Protein AF-A0A358MK39-F1 (afdb_monomer)

Nearest PDB structures (foldseek):
  2o23-assembly1_A-2  TM=7.043E-01  e=1.277E-04  Homo sapiens
  3tpc-assembly1_B  TM=6.944E-01  e=1.769E-04  Sinorhizobium meliloti
  4cql-assembly3_O  TM=6.466E-01  e=2.925E-03  Homo sapiens
  4cqm-assembly1_K  TM=6.361E-01  e=6.398E-03  Homo sapiens
  4cqm-assembly4_G  TM=6.474E-01  e=2.688E-02  Homo sapiens

Secondary structure (DSSP, 8-state):
----TT-EEEEETTTSHHHHHHHHHHHHTT-EEEEEEE-S--SGGGGGS-TTGGGS---HHHHHHHHHHHHH-SS--S-EEEESTT--PPP-

Sequence (92 aa):
MQDLSASGAIVSGGASGLGAATAGLLASCGLRVNTIAPGLFPTPLFHELPHDVQAFRGDPQEFAETVLLITRNKKPKGETIRLDGAIRMAPC

Radius of gyration: 14.91 Å; Cα contacts (8 Å, |Δi|>4): 127; chains: 1; bounding box: 34×23×41 Å

Foldseek 3Di:
DAQPLVDEDEFEVLVDDVNVVVQVVCVVSNHQYEYEDEAAAPDPVNVPDDPVVNVQHDYVVVVVVVVVCPVVDVPDGHYYHYHRPPDDDDDD

Structure (mmCIF, N/CA/C/O backbone):
data_AF-A0A358MK39-F1
#
_entry.id   AF-A0A358MK39-F1
#
loop_
_atom_site.group_PDB
_atom_site.id
_atom_site.type_symbol
_atom_site.label_atom_id
_atom_site.label_alt_id
_atom_site.label_comp_id
_atom_site.label_asym_id
_atom_site.label_entity_id
_atom_site.label_seq_id
_atom_site.pdbx_PDB_ins_code
_atom_site.Cartn_x
_atom_site.Cartn_y
_atom_site.Cartn_z
_atom_site.occupancy
_atom_site.B_iso_or_equiv
_atom_site.auth_seq_id
_atom_site.auth_comp_id
_atom_site.auth_asym_id
_atom_site.auth_atom_id
_atom_site.pdbx_PDB_model_num
ATOM 1 N N . MET A 1 1 ? -22.424 -2.300 13.793 1.00 63.34 1 MET A N 1
ATOM 2 C CA . MET A 1 1 ? -21.120 -2.009 13.159 1.00 63.34 1 MET A CA 1
ATOM 3 C C . MET A 1 1 ? -20.049 -2.333 14.188 1.00 63.34 1 MET A C 1
ATOM 5 O O . MET A 1 1 ? -20.213 -1.900 15.320 1.00 63.34 1 MET A O 1
ATOM 9 N N . GLN A 1 2 ? -19.075 -3.192 13.871 1.00 73.62 2 GLN A N 1
ATOM 10 C CA . GLN A 1 2 ? -18.030 -3.592 14.828 1.00 73.62 2 GLN A CA 1
ATOM 11 C C . GLN A 1 2 ? -17.103 -2.410 15.136 1.00 73.62 2 GLN A C 1
ATOM 13 O O . GLN A 1 2 ? -16.704 -1.697 14.218 1.00 73.62 2 GLN A O 1
ATOM 18 N N . ASP A 1 3 ? -16.764 -2.223 16.413 1.00 79.12 3 ASP A N 1
ATOM 19 C CA . ASP A 1 3 ? -15.703 -1.307 16.838 1.00 79.12 3 ASP A CA 1
ATOM 20 C C . ASP A 1 3 ? -14.342 -1.956 16.568 1.00 79.12 3 ASP A C 1
ATOM 22 O O . ASP A 1 3 ? -14.059 -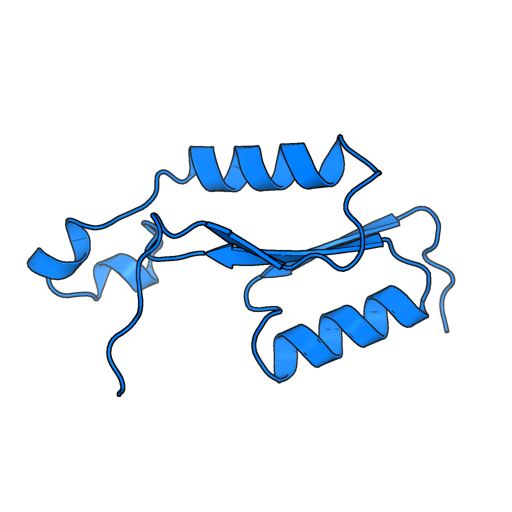3.057 17.044 1.00 79.12 3 ASP A O 1
ATOM 26 N N . LEU A 1 4 ? -13.522 -1.282 15.764 1.00 82.06 4 LEU A N 1
ATOM 27 C CA . LEU A 1 4 ? -12.208 -1.749 15.324 1.00 82.06 4 LEU A CA 1
ATOM 28 C C . LEU A 1 4 ? -11.107 -0.725 15.652 1.00 82.06 4 LEU A C 1
ATOM 30 O O . LEU A 1 4 ? -10.027 -0.738 15.061 1.00 82.06 4 LEU A O 1
ATOM 34 N N . SER A 1 5 ? -11.362 0.159 16.618 1.00 77.31 5 SER A N 1
ATOM 35 C CA . SER A 1 5 ? -10.468 1.255 17.021 1.00 77.31 5 SER A CA 1
ATOM 36 C C . SER A 1 5 ? -9.068 0.818 17.484 1.00 77.31 5 SER A C 1
ATOM 38 O O . SER A 1 5 ? -8.114 1.593 17.389 1.00 77.31 5 SER A O 1
ATOM 40 N N . ALA A 1 6 ? -8.903 -0.432 17.928 1.00 77.44 6 ALA A N 1
ATOM 41 C CA . ALA A 1 6 ? -7.611 -1.010 18.308 1.00 77.44 6 ALA A CA 1
ATOM 42 C C . ALA A 1 6 ? -6.810 -1.608 17.128 1.00 77.44 6 ALA A C 1
ATOM 44 O O . ALA A 1 6 ? -5.718 -2.141 17.336 1.00 77.44 6 ALA A O 1
ATOM 45 N N . SER A 1 7 ? -7.321 -1.539 15.893 1.00 81.44 7 SER A N 1
ATOM 46 C CA . SER A 1 7 ? -6.745 -2.199 14.713 1.00 81.44 7 SER A CA 1
ATOM 47 C C . SER A 1 7 ? -6.282 -1.212 13.631 1.00 81.44 7 SER A C 1
ATOM 49 O O . SER A 1 7 ? -6.762 -0.084 13.514 1.00 81.44 7 SER A O 1
ATOM 51 N N . GLY A 1 8 ? -5.308 -1.641 12.824 1.00 78.19 8 GLY A N 1
ATOM 52 C CA . GLY A 1 8 ? -4.835 -0.914 11.644 1.00 78.19 8 GLY A CA 1
ATOM 53 C C . GLY A 1 8 ? -5.166 -1.677 10.367 1.00 78.19 8 GLY A C 1
ATOM 54 O O . GLY A 1 8 ? -5.154 -2.906 10.371 1.00 78.19 8 GLY A O 1
ATOM 55 N N . ALA A 1 9 ? -5.436 -0.954 9.282 1.00 82.62 9 ALA A N 1
ATOM 56 C CA . ALA A 1 9 ? -5.668 -1.546 7.970 1.00 82.62 9 ALA A CA 1
ATOM 57 C C . ALA A 1 9 ? -4.844 -0.846 6.887 1.00 82.62 9 ALA A C 1
ATOM 59 O O . ALA A 1 9 ? -4.601 0.364 6.942 1.00 82.62 9 ALA A O 1
ATOM 60 N N . ILE A 1 10 ? -4.442 -1.633 5.891 1.00 81.69 10 ILE A N 1
ATOM 61 C CA . ILE A 1 10 ? -3.765 -1.167 4.684 1.00 81.69 10 ILE A CA 1
ATOM 62 C C . ILE A 1 10 ? -4.633 -1.563 3.501 1.00 81.69 10 ILE A C 1
ATOM 64 O O . ILE A 1 10 ? -5.003 -2.728 3.367 1.00 81.69 10 ILE A O 1
ATOM 68 N N . VAL A 1 11 ? -4.946 -0.590 2.649 1.00 78.94 11 VAL A N 1
ATOM 69 C CA . VAL A 1 11 ? -5.700 -0.822 1.416 1.00 78.94 11 VAL A CA 1
ATOM 70 C C . VAL A 1 11 ? -4.765 -0.627 0.225 1.00 78.94 11 VAL A C 1
ATOM 72 O O . VAL A 1 11 ? -4.245 0.463 -0.006 1.00 78.94 11 VAL A O 1
ATOM 75 N N . SER A 1 12 ? -4.535 -1.695 -0.534 1.00 76.06 12 SER A N 1
ATOM 76 C CA . SER A 1 12 ? -3.852 -1.638 -1.832 1.00 76.06 12 SER A CA 1
ATOM 77 C C . SER A 1 12 ? -4.859 -1.259 -2.920 1.00 76.06 12 SER A C 1
ATOM 79 O O . SER A 1 12 ? -6.006 -1.701 -2.876 1.00 76.06 12 SER A O 1
ATOM 81 N N . GLY A 1 13 ? -4.476 -0.387 -3.859 1.00 72.62 13 GLY A N 1
ATOM 82 C CA . GLY A 1 13 ? -5.404 0.121 -4.884 1.00 72.62 13 GLY A CA 1
ATOM 83 C C . GLY A 1 13 ? -6.498 1.053 -4.333 1.00 72.62 13 GLY A C 1
ATOM 84 O O . GLY A 1 13 ? -7.449 1.388 -5.044 1.00 72.62 13 GLY A O 1
ATOM 85 N N . GLY A 1 14 ? -6.340 1.512 -3.083 1.00 70.75 14 GLY A N 1
ATOM 86 C CA . GLY A 1 14 ? -7.253 2.402 -2.352 1.00 70.75 14 GLY A CA 1
ATOM 87 C C . GLY A 1 14 ? -7.526 3.759 -3.009 1.00 70.75 14 GLY A C 1
ATOM 88 O O . GLY A 1 14 ? -8.470 4.438 -2.631 1.00 70.75 14 GLY A O 1
ATOM 89 N N . ALA A 1 15 ? -6.717 4.154 -3.995 1.00 69.31 15 ALA A N 1
ATOM 90 C CA . ALA A 1 15 ? -6.895 5.393 -4.749 1.00 69.31 15 ALA A CA 1
ATOM 91 C C . ALA A 1 15 ? -7.985 5.294 -5.839 1.00 69.31 15 ALA A C 1
ATOM 93 O O . ALA A 1 15 ? -8.380 6.310 -6.402 1.00 69.31 15 ALA A O 1
ATOM 94 N N . SER A 1 16 ? -8.457 4.082 -6.156 1.00 76.62 16 SER A N 1
ATOM 95 C CA . SER A 1 16 ? -9.511 3.820 -7.148 1.00 76.62 16 SER A CA 1
ATOM 96 C C . SER A 1 16 ? -10.870 3.567 -6.480 1.00 76.62 16 SER A C 1
ATOM 98 O O . SER A 1 16 ? -10.924 3.300 -5.282 1.00 76.62 16 SER A O 1
ATOM 100 N N . GLY A 1 17 ? -11.973 3.619 -7.238 1.00 75.81 17 GLY A N 1
ATOM 101 C CA . GLY A 1 17 ? -13.344 3.636 -6.699 1.00 75.81 17 GLY A CA 1
ATOM 102 C C . GLY A 1 17 ? -13.653 2.578 -5.628 1.00 75.81 17 GLY A C 1
ATOM 103 O O . GLY A 1 17 ? -14.130 2.922 -4.547 1.00 75.81 17 GLY A O 1
ATOM 104 N N . LEU A 1 18 ? -13.330 1.303 -5.876 1.00 84.19 18 LEU A N 1
ATOM 105 C CA . LEU A 1 18 ? -13.598 0.223 -4.914 1.00 84.19 18 LEU A CA 1
ATOM 106 C C . LEU A 1 18 ? -12.685 0.295 -3.681 1.00 84.19 18 LEU A C 1
ATOM 108 O O . LEU A 1 18 ? -13.123 0.085 -2.547 1.00 84.19 18 LEU A O 1
ATOM 112 N N . GLY A 1 19 ? -11.412 0.617 -3.896 1.00 84.69 19 GLY A N 1
ATOM 113 C CA . GLY A 1 19 ? -10.441 0.762 -2.822 1.00 84.69 19 GLY A CA 1
ATOM 114 C C . GLY A 1 19 ? -10.753 1.956 -1.910 1.00 84.69 19 GLY A C 1
ATOM 115 O O . GLY A 1 19 ? -10.680 1.827 -0.689 1.00 84.69 19 GLY A O 1
ATOM 116 N N . ALA A 1 20 ? -11.185 3.081 -2.482 1.00 84.81 20 ALA A N 1
ATOM 117 C CA . ALA A 1 20 ? -11.573 4.280 -1.743 1.00 84.81 20 ALA A CA 1
ATOM 118 C C . ALA A 1 20 ? -12.826 4.034 -0.891 1.00 84.81 20 ALA A C 1
ATOM 120 O O . ALA A 1 20 ? -12.857 4.399 0.284 1.00 84.81 20 ALA A O 1
ATOM 121 N N . ALA A 1 21 ? -13.830 3.344 -1.448 1.00 88.31 21 ALA A N 1
ATOM 122 C CA . ALA A 1 21 ? -15.023 2.941 -0.705 1.00 88.31 21 ALA A CA 1
ATOM 123 C C . ALA A 1 21 ? -14.678 2.011 0.472 1.00 88.31 21 ALA A C 1
ATOM 125 O O . ALA A 1 21 ? -15.171 2.200 1.585 1.00 88.31 21 ALA A O 1
ATOM 126 N N . THR A 1 22 ? -13.775 1.051 0.250 1.00 90.25 22 THR A N 1
ATOM 127 C CA . THR A 1 22 ? -13.301 0.125 1.291 1.00 90.25 2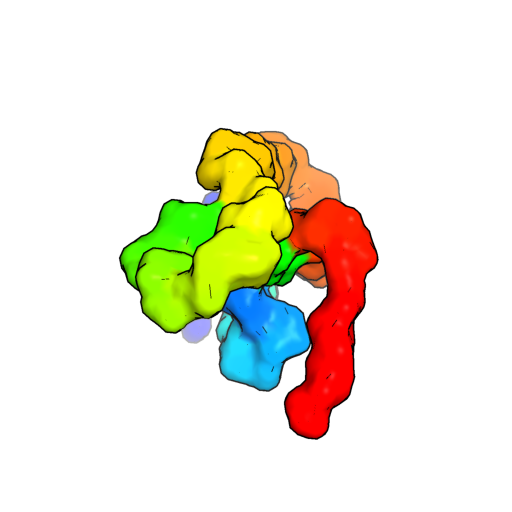2 THR A CA 1
ATOM 128 C C . THR A 1 22 ? -12.559 0.871 2.400 1.00 90.25 22 THR A C 1
ATOM 130 O O . THR A 1 22 ? -12.820 0.652 3.584 1.00 90.25 22 THR A O 1
ATOM 133 N N . ALA A 1 23 ? -11.667 1.796 2.032 1.00 88.81 23 ALA A N 1
ATOM 134 C CA . ALA A 1 23 ? -10.928 2.612 2.986 1.00 88.81 23 ALA A CA 1
ATOM 135 C C . ALA A 1 23 ? -11.858 3.500 3.829 1.00 88.81 23 ALA A C 1
ATOM 137 O O . ALA A 1 23 ? -11.693 3.576 5.048 1.00 88.81 23 ALA A O 1
ATOM 138 N N . GLY A 1 24 ? -12.863 4.118 3.201 1.00 88.56 24 GLY A N 1
ATOM 139 C CA . GLY A 1 24 ? -13.876 4.921 3.885 1.00 88.56 24 GLY A CA 1
ATOM 140 C C . GLY A 1 24 ? -14.717 4.104 4.868 1.00 88.56 24 GLY A C 1
ATOM 141 O O . GLY A 1 24 ? -14.912 4.529 6.007 1.00 88.56 24 GLY A O 1
ATOM 142 N N . LEU A 1 25 ? -15.146 2.900 4.473 1.00 91.50 25 LEU A N 1
ATOM 143 C CA . LEU A 1 25 ? -15.888 1.999 5.357 1.00 91.50 25 LEU A CA 1
ATOM 144 C C . LEU A 1 25 ? -15.057 1.612 6.589 1.00 91.50 25 LEU A C 1
ATOM 146 O O . LEU A 1 25 ? -15.525 1.754 7.717 1.00 91.50 25 LEU A O 1
ATOM 150 N N . LEU A 1 26 ? -13.807 1.187 6.396 1.00 90.50 26 LEU A N 1
ATOM 151 C CA . LEU A 1 26 ? -12.911 0.823 7.499 1.00 90.50 26 LEU A CA 1
ATOM 152 C C . LEU A 1 26 ? -12.627 2.015 8.425 1.00 90.50 26 LEU A C 1
ATOM 154 O O . LEU A 1 26 ? -12.635 1.868 9.647 1.00 90.50 26 LEU A O 1
ATOM 158 N N . ALA A 1 27 ? -12.443 3.212 7.868 1.00 89.44 27 ALA A N 1
ATOM 159 C CA . ALA A 1 27 ? -12.268 4.420 8.666 1.00 89.44 27 ALA A CA 1
ATOM 160 C C . ALA A 1 27 ? -13.516 4.735 9.511 1.00 89.44 27 ALA A C 1
ATOM 162 O O . ALA A 1 27 ? -13.383 5.132 10.669 1.00 89.44 27 ALA A O 1
ATOM 163 N N . SER A 1 28 ? -14.722 4.506 8.974 1.00 90.44 28 SER A N 1
ATOM 164 C CA . SER A 1 28 ? -15.985 4.708 9.703 1.00 90.44 28 SER A CA 1
ATOM 165 C C . SER A 1 28 ? -16.176 3.742 10.883 1.00 90.44 28 SER A C 1
ATOM 167 O O . SER A 1 28 ? -16.823 4.095 11.865 1.00 90.44 28 SER A O 1
ATOM 169 N N . CYS A 1 29 ? -15.541 2.565 10.836 1.00 91.94 29 CYS A N 1
ATOM 170 C CA . CYS A 1 29 ? -15.467 1.612 11.949 1.00 91.94 29 CYS A CA 1
ATOM 171 C C . CYS A 1 29 ? -14.387 1.970 12.994 1.00 91.94 29 CYS A C 1
ATOM 173 O O . CYS A 1 29 ? -14.142 1.196 13.919 1.00 91.94 29 CYS A O 1
ATOM 175 N N . GLY A 1 30 ? -13.711 3.114 12.842 1.00 88.25 30 GLY A N 1
ATOM 176 C CA . GLY A 1 30 ? -12.696 3.597 13.778 1.00 88.25 30 GLY A CA 1
ATOM 177 C C . GLY A 1 30 ? -11.264 3.145 13.481 1.00 88.25 30 GLY A C 1
ATOM 178 O O . GLY A 1 30 ? -10.367 3.498 14.248 1.00 88.25 30 GLY A O 1
ATOM 179 N N . LEU A 1 31 ? -11.003 2.420 12.382 1.00 91.94 31 LEU A N 1
ATOM 180 C CA . LEU A 1 31 ? -9.634 2.021 12.043 1.00 91.94 31 LEU A CA 1
ATOM 181 C C . LEU A 1 31 ? -8.795 3.210 11.585 1.00 91.94 31 LEU A C 1
ATOM 183 O O . LEU A 1 31 ? -9.251 4.132 10.902 1.00 91.94 31 LEU A O 1
ATOM 187 N N . ARG A 1 32 ? -7.492 3.109 11.850 1.00 90.94 32 ARG A N 1
ATOM 188 C CA . ARG A 1 32 ? -6.500 3.881 11.109 1.00 90.94 32 ARG A CA 1
ATOM 189 C C . ARG A 1 32 ? -6.244 3.195 9.774 1.00 90.94 32 ARG A C 1
ATOM 191 O O . ARG A 1 32 ? -5.647 2.119 9.724 1.00 90.94 32 ARG A O 1
ATOM 198 N N . VAL A 1 33 ? -6.690 3.848 8.713 1.00 91.75 33 VAL A N 1
ATOM 199 C CA . VAL A 1 33 ? -6.556 3.359 7.345 1.00 91.75 33 VAL A CA 1
ATOM 200 C C . VAL A 1 33 ? -5.556 4.229 6.608 1.00 91.75 33 VAL A C 1
ATOM 202 O O . VAL A 1 33 ? -5.625 5.453 6.692 1.00 91.75 33 VAL A O 1
ATOM 205 N N . ASN A 1 34 ? -4.632 3.599 5.897 1.00 91.94 34 ASN A N 1
ATOM 206 C CA . ASN A 1 34 ? -3.804 4.257 4.894 1.00 91.94 34 ASN A CA 1
ATOM 207 C C . ASN A 1 34 ? -3.793 3.401 3.625 1.00 91.94 34 ASN A C 1
ATOM 209 O O . ASN A 1 34 ? -4.006 2.185 3.673 1.00 91.94 34 ASN A O 1
ATOM 213 N N . THR A 1 35 ? -3.521 4.048 2.502 1.00 91.12 35 THR A N 1
ATOM 214 C CA . THR A 1 35 ? -3.503 3.438 1.177 1.00 91.12 35 THR A CA 1
ATOM 215 C C . THR A 1 35 ? -2.083 3.423 0.632 1.00 91.12 35 THR A C 1
ATOM 217 O O . THR A 1 35 ? -1.376 4.426 0.726 1.00 91.12 35 THR A O 1
ATOM 220 N N . ILE A 1 36 ? -1.685 2.315 0.006 1.00 91.12 36 ILE A N 1
ATOM 221 C CA . ILE A 1 36 ? -0.481 2.265 -0.832 1.00 91.12 36 ILE A CA 1
ATOM 222 C C . ILE A 1 36 ? -0.933 2.129 -2.286 1.00 91.12 36 ILE A C 1
ATOM 224 O O . ILE A 1 36 ? -1.698 1.225 -2.632 1.00 91.12 36 ILE A O 1
ATOM 228 N N . ALA A 1 37 ? -0.472 3.048 -3.127 1.00 89.56 37 ALA A N 1
ATOM 229 C CA . ALA A 1 37 ? -0.634 3.021 -4.572 1.00 89.56 37 ALA A CA 1
ATOM 230 C C . ALA A 1 37 ? 0.718 2.629 -5.194 1.00 89.56 37 ALA A C 1
ATOM 232 O O . ALA A 1 37 ? 1.552 3.511 -5.426 1.00 89.56 37 ALA A O 1
ATOM 233 N N . PRO A 1 38 ? 0.982 1.321 -5.380 1.00 88.50 38 PRO A N 1
ATOM 234 C CA . PRO A 1 38 ? 2.234 0.867 -5.961 1.00 88.50 38 PRO A CA 1
ATOM 235 C C . PRO A 1 38 ? 2.272 1.157 -7.462 1.00 88.50 38 PRO A C 1
ATOM 237 O O . PRO A 1 38 ? 1.245 1.142 -8.143 1.00 88.50 38 PRO A O 1
ATOM 240 N N . GLY A 1 39 ? 3.477 1.388 -7.968 1.00 86.81 39 GLY A N 1
ATOM 241 C CA . GLY A 1 39 ? 3.773 1.307 -9.389 1.00 86.81 39 GLY A CA 1
ATOM 242 C C . GLY A 1 39 ? 3.938 -0.146 -9.827 1.00 86.81 39 GLY A C 1
ATOM 243 O O . GLY A 1 39 ? 3.264 -1.059 -9.351 1.00 86.81 39 GLY A O 1
ATOM 244 N N . LEU A 1 40 ? 4.875 -0.366 -10.735 1.00 87.25 40 LEU A N 1
ATOM 245 C CA . LEU A 1 40 ? 5.201 -1.690 -11.237 1.00 87.25 40 LEU A CA 1
ATOM 246 C C . LEU A 1 40 ? 6.056 -2.467 -10.224 1.00 87.25 40 LEU A C 1
ATOM 248 O O . LEU A 1 40 ? 7.121 -2.003 -9.831 1.00 87.25 40 LEU A O 1
ATOM 252 N N . PHE A 1 41 ? 5.600 -3.651 -9.815 1.00 90.06 41 PHE A N 1
ATOM 253 C CA . PHE A 1 41 ? 6.310 -4.549 -8.896 1.00 90.06 41 PHE A CA 1
ATOM 254 C C . PHE A 1 41 ? 6.336 -5.975 -9.451 1.00 90.06 41 PHE A C 1
ATOM 256 O O . PHE A 1 41 ? 5.344 -6.397 -10.051 1.00 90.06 41 PHE A O 1
ATOM 263 N N . PRO A 1 42 ? 7.410 -6.748 -9.203 1.00 87.94 42 PRO A N 1
ATOM 264 C CA . PRO A 1 42 ? 7.543 -8.113 -9.694 1.00 87.94 42 PRO A CA 1
ATOM 265 C C . PRO A 1 42 ? 6.579 -9.053 -8.954 1.00 87.94 42 PRO A C 1
ATOM 267 O O . PRO A 1 42 ? 6.882 -9.615 -7.905 1.00 87.94 42 PRO A O 1
ATOM 270 N N . THR A 1 43 ? 5.387 -9.209 -9.517 1.00 87.00 43 THR A N 1
ATOM 271 C CA . THR A 1 43 ? 4.331 -10.136 -9.086 1.00 87.00 43 THR A CA 1
ATOM 272 C C . THR A 1 43 ? 4.028 -11.118 -10.224 1.00 87.00 43 THR A C 1
ATOM 274 O O . THR A 1 43 ? 4.483 -10.891 -11.344 1.00 87.00 43 THR A O 1
ATOM 277 N N . PRO A 1 44 ? 3.266 -12.210 -10.025 1.00 86.88 44 PRO A N 1
ATOM 278 C CA . PRO A 1 44 ? 2.900 -13.092 -11.139 1.00 86.88 44 PRO A CA 1
ATOM 279 C C . PRO A 1 44 ? 2.298 -12.342 -12.343 1.00 86.88 44 PRO A C 1
ATOM 281 O O . PRO A 1 44 ? 2.720 -12.588 -13.465 1.00 86.88 44 PRO A O 1
ATOM 284 N N . LEU A 1 45 ? 1.450 -11.332 -12.101 1.00 81.38 45 LEU A N 1
ATOM 285 C CA . LEU A 1 45 ? 0.862 -10.471 -13.141 1.00 81.38 45 LEU A CA 1
ATOM 286 C C . LEU A 1 45 ? 1.907 -9.645 -13.917 1.00 81.38 45 LEU A C 1
ATOM 288 O O . LEU A 1 45 ? 1.736 -9.348 -15.092 1.00 81.38 45 LEU A O 1
ATOM 292 N N . PHE A 1 46 ? 3.013 -9.275 -13.273 1.00 81.62 46 PHE A N 1
ATOM 293 C CA . PHE A 1 46 ? 4.080 -8.492 -13.896 1.00 81.62 46 PHE A CA 1
ATOM 294 C C . PHE A 1 46 ? 4.837 -9.269 -14.981 1.00 81.62 46 PHE A C 1
ATOM 296 O O . PHE A 1 46 ? 5.357 -8.669 -15.917 1.00 81.62 46 PHE A O 1
ATOM 303 N N . HIS A 1 47 ? 4.867 -10.601 -14.889 1.00 81.12 47 HIS A N 1
ATOM 304 C CA . HIS A 1 47 ? 5.547 -11.449 -15.870 1.00 81.12 47 HIS A CA 1
ATOM 305 C C . HIS A 1 47 ? 4.802 -11.529 -17.211 1.00 81.12 47 HIS A C 1
ATOM 307 O O . HIS A 1 47 ? 5.377 -11.994 -18.191 1.00 81.12 47 HIS A O 1
ATOM 313 N N . GLU A 1 48 ? 3.555 -11.055 -17.270 1.00 84.94 48 GLU A N 1
ATOM 314 C CA . GLU A 1 48 ? 2.762 -10.974 -18.502 1.00 84.94 48 GLU A CA 1
ATOM 315 C C . GLU A 1 48 ? 3.067 -9.706 -19.320 1.00 84.94 48 GLU A C 1
ATOM 317 O O . GLU A 1 48 ? 2.619 -9.575 -20.460 1.00 84.94 48 GLU A O 1
ATOM 322 N N . LEU A 1 49 ? 3.829 -8.761 -18.758 1.00 83.06 49 LEU A N 1
ATOM 323 C CA . LEU A 1 49 ? 4.158 -7.501 -19.419 1.00 83.06 49 LEU A CA 1
ATOM 324 C C . LEU A 1 49 ? 5.3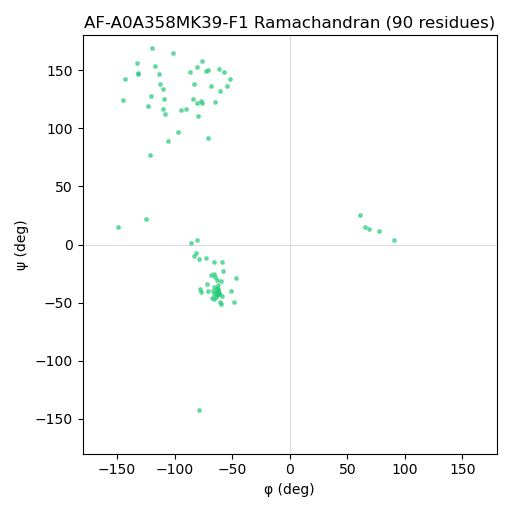15 -7.660 -20.420 1.00 83.06 49 LEU A C 1
ATOM 326 O O . LEU A 1 49 ? 6.207 -8.484 -20.208 1.00 83.06 49 LEU A O 1
ATOM 330 N N . PRO A 1 50 ? 5.376 -6.824 -21.469 1.00 86.06 50 PRO A N 1
ATOM 331 C CA . PRO A 1 50 ? 6.542 -6.722 -22.345 1.00 86.06 50 PRO A CA 1
ATOM 332 C C . PRO A 1 50 ? 7.858 -6.490 -21.575 1.00 86.06 50 PRO A C 1
ATOM 334 O O . PRO A 1 50 ? 7.894 -5.770 -20.575 1.00 86.06 50 PRO A O 1
ATOM 337 N N . HIS A 1 51 ? 8.956 -7.108 -22.027 1.00 83.38 51 HIS A N 1
ATOM 338 C CA . HIS A 1 51 ? 10.250 -7.087 -21.321 1.00 83.38 51 HIS A CA 1
ATOM 339 C C . HIS A 1 51 ? 10.838 -5.681 -21.115 1.00 83.38 51 HIS A C 1
ATOM 341 O O . HIS A 1 51 ? 11.523 -5.439 -20.123 1.00 83.38 51 HIS A O 1
ATOM 347 N N . ASP A 1 52 ? 10.574 -4.758 -22.033 1.00 79.62 52 ASP A N 1
ATOM 348 C CA . ASP A 1 52 ? 10.960 -3.346 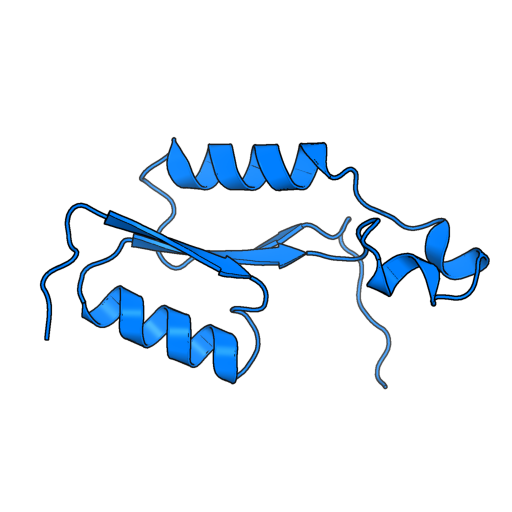-21.957 1.00 79.62 52 ASP A CA 1
ATOM 349 C C . ASP A 1 52 ? 10.247 -2.608 -20.813 1.00 79.62 52 ASP A C 1
ATOM 351 O O . ASP A 1 52 ? 10.866 -1.806 -20.114 1.00 79.62 52 ASP A O 1
ATOM 355 N N . VAL A 1 53 ? 8.982 -2.940 -20.546 1.00 78.25 53 VAL A N 1
ATOM 356 C CA . VAL A 1 53 ? 8.224 -2.415 -19.400 1.00 78.25 53 VAL A CA 1
ATOM 357 C C . VAL A 1 53 ? 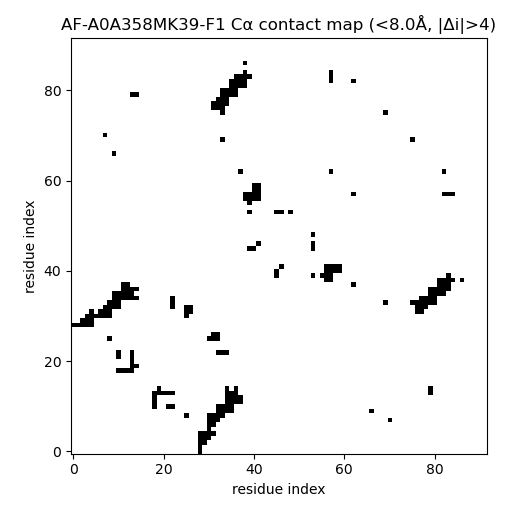8.729 -3.016 -18.086 1.00 78.25 53 VAL A C 1
ATOM 359 O O . VAL A 1 53 ? 8.799 -2.321 -17.073 1.00 78.25 53 VAL A O 1
ATOM 362 N N . GLN A 1 54 ? 9.164 -4.281 -18.099 1.00 78.50 54 GLN A N 1
ATOM 363 C CA . GLN A 1 54 ? 9.675 -4.958 -16.901 1.00 78.50 54 GLN A CA 1
ATOM 364 C C . GLN A 1 54 ? 10.995 -4.366 -16.355 1.00 78.50 54 GLN A C 1
ATOM 366 O O . GLN A 1 54 ? 11.403 -4.646 -15.217 1.00 78.50 54 GLN A O 1
ATOM 371 N N . ALA A 1 55 ? 11.686 -3.543 -17.148 1.00 72.25 55 ALA A N 1
ATOM 372 C CA . ALA A 1 55 ? 12.874 -2.818 -16.708 1.00 72.25 55 ALA A CA 1
ATOM 373 C C . ALA A 1 55 ? 12.555 -1.783 -15.612 1.00 72.25 55 ALA A C 1
ATOM 375 O O . ALA A 1 55 ? 13.399 -1.520 -14.757 1.00 72.25 55 ALA A O 1
ATOM 376 N N . PHE A 1 56 ? 11.330 -1.251 -15.595 1.00 71.50 56 PHE A N 1
ATOM 377 C CA . PHE A 1 56 ? 10.852 -0.308 -14.590 1.00 71.50 56 PHE A CA 1
ATOM 378 C C . PHE A 1 56 ? 10.070 -1.064 -13.515 1.00 71.50 56 PHE A C 1
ATOM 380 O O . PHE A 1 56 ? 8.889 -1.361 -13.681 1.00 71.50 56 PHE A O 1
ATOM 387 N N . ARG A 1 57 ? 10.736 -1.402 -12.407 1.00 81.88 57 ARG A N 1
ATOM 388 C CA . ARG A 1 57 ? 10.127 -2.131 -11.287 1.00 81.88 57 ARG A CA 1
ATOM 389 C C . ARG A 1 57 ? 10.646 -1.644 -9.942 1.00 81.88 57 ARG A C 1
ATOM 391 O O . ARG A 1 57 ? 11.832 -1.351 -9.820 1.00 81.88 57 ARG A O 1
ATOM 398 N N . GLY A 1 58 ? 9.760 -1.595 -8.956 1.00 87.31 58 GLY A N 1
ATOM 399 C CA . GLY A 1 58 ? 10.125 -1.451 -7.551 1.00 87.31 58 GLY A CA 1
ATOM 400 C C . GLY A 1 58 ? 10.665 -2.758 -6.973 1.00 87.31 58 GLY A C 1
ATOM 401 O O . GLY A 1 58 ? 10.382 -3.849 -7.485 1.00 87.31 58 GLY A O 1
ATOM 402 N N . ASP A 1 59 ? 11.429 -2.648 -5.893 1.00 90.50 59 ASP A N 1
ATOM 403 C CA . ASP A 1 59 ? 11.870 -3.796 -5.104 1.00 90.50 59 ASP A CA 1
ATOM 404 C C . ASP A 1 59 ? 10.764 -4.174 -4.099 1.00 90.50 59 ASP A C 1
ATOM 406 O O . ASP A 1 59 ? 10.345 -3.322 -3.314 1.00 90.50 59 ASP A O 1
ATOM 410 N N . PRO A 1 60 ? 10.276 -5.431 -4.057 1.00 91.62 60 PRO A N 1
ATOM 411 C CA . PRO A 1 60 ? 9.328 -5.886 -3.036 1.00 91.62 60 PRO A CA 1
ATOM 412 C C . PRO A 1 60 ? 9.693 -5.509 -1.588 1.00 91.62 60 PRO A C 1
ATOM 414 O O . PRO A 1 60 ? 8.789 -5.320 -0.769 1.00 91.62 60 PRO A O 1
ATOM 417 N N . GLN A 1 61 ? 10.985 -5.369 -1.268 1.00 93.94 61 GLN A N 1
ATOM 418 C CA 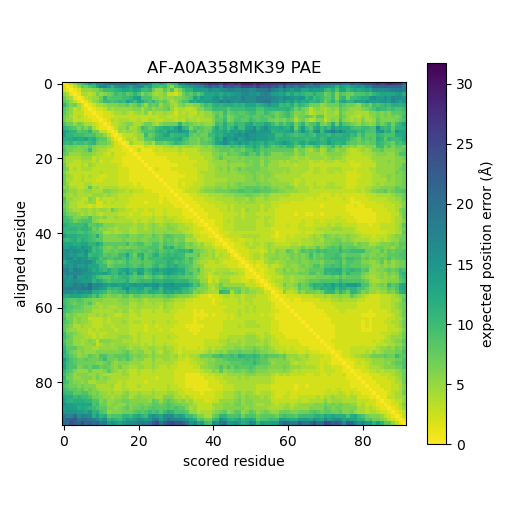. GLN A 1 61 ? 11.445 -4.862 0.028 1.00 93.94 61 GLN A CA 1
ATOM 419 C C . GLN A 1 61 ? 10.972 -3.426 0.293 1.00 93.94 61 GLN A C 1
ATOM 421 O O . GLN A 1 61 ? 10.469 -3.156 1.379 1.00 93.94 61 GLN A O 1
ATOM 426 N N . GLU A 1 62 ? 11.004 -2.525 -0.692 1.00 92.50 62 GLU A N 1
ATOM 427 C CA . GLU A 1 62 ? 10.532 -1.136 -0.548 1.00 92.50 62 GLU A CA 1
ATOM 428 C C . GLU A 1 62 ? 9.028 -1.078 -0.227 1.00 92.50 62 GLU A C 1
ATOM 430 O O . GLU A 1 62 ? 8.559 -0.237 0.552 1.00 92.50 62 GLU A O 1
ATOM 435 N N . PHE A 1 63 ? 8.248 -2.012 -0.786 1.00 92.94 63 PHE A N 1
ATOM 436 C CA . PHE A 1 63 ? 6.830 -2.150 -0.450 1.00 92.94 63 PHE A CA 1
ATOM 437 C C . PHE A 1 63 ? 6.647 -2.584 1.006 1.00 92.94 63 PHE A C 1
ATOM 439 O O . PHE A 1 63 ? 5.854 -1.987 1.742 1.00 92.94 63 PHE A O 1
ATOM 446 N N . ALA A 1 64 ? 7.404 -3.592 1.447 1.00 93.75 64 ALA A N 1
ATOM 447 C CA . ALA A 1 64 ? 7.375 -4.065 2.826 1.00 93.75 64 ALA A CA 1
ATOM 448 C C . ALA A 1 64 ? 7.818 -2.975 3.818 1.00 93.75 64 ALA A C 1
ATOM 450 O O . ALA A 1 64 ? 7.181 -2.779 4.854 1.00 93.75 64 ALA A O 1
ATOM 451 N N . GLU A 1 65 ? 8.856 -2.211 3.493 1.00 95.06 65 GLU A N 1
ATOM 452 C CA . GLU A 1 65 ? 9.322 -1.082 4.299 1.00 95.06 65 GLU A CA 1
ATOM 453 C C . GLU A 1 65 ? 8.266 0.019 4.410 1.00 95.06 65 GLU A C 1
ATOM 455 O O . GLU A 1 65 ? 8.039 0.552 5.499 1.00 95.06 65 GLU A O 1
ATOM 460 N N . THR A 1 66 ? 7.547 0.306 3.324 1.00 93.06 66 THR A N 1
ATOM 461 C CA . THR A 1 66 ? 6.428 1.259 3.332 1.00 93.06 66 THR A CA 1
ATOM 462 C C . THR A 1 66 ? 5.299 0.780 4.248 1.00 93.06 66 THR A C 1
ATOM 464 O O . THR A 1 66 ? 4.770 1.550 5.055 1.00 93.06 66 THR A O 1
ATOM 467 N N . VAL A 1 67 ? 4.964 -0.512 4.203 1.00 93.06 67 VAL A N 1
ATOM 468 C CA . VAL A 1 67 ? 4.018 -1.136 5.142 1.00 93.06 67 VAL A CA 1
ATOM 469 C C . VAL A 1 67 ? 4.502 -0.991 6.591 1.00 93.06 67 VAL A C 1
ATOM 471 O O . VAL A 1 67 ? 3.726 -0.612 7.476 1.00 93.06 67 VAL A O 1
ATOM 474 N N . LEU A 1 68 ? 5.787 -1.235 6.857 1.00 94.19 68 LEU A N 1
ATOM 475 C CA . LEU A 1 68 ? 6.378 -1.080 8.189 1.00 94.19 68 LEU A CA 1
ATOM 476 C C . LEU A 1 68 ? 6.356 0.374 8.670 1.00 94.19 68 LEU A C 1
ATOM 478 O O . LEU A 1 68 ? 6.047 0.626 9.834 1.00 94.19 68 LEU A O 1
ATOM 482 N N . LEU A 1 69 ? 6.624 1.340 7.795 1.00 91.69 69 LEU A N 1
ATOM 483 C CA . LEU A 1 69 ? 6.532 2.764 8.107 1.00 91.69 69 LEU A CA 1
ATOM 484 C C . LEU A 1 69 ? 5.112 3.140 8.548 1.00 91.69 69 LEU A C 1
ATOM 486 O O . LEU A 1 69 ? 4.932 3.733 9.615 1.00 91.69 69 LEU A O 1
ATOM 490 N N . ILE A 1 70 ? 4.104 2.755 7.758 1.00 90.75 70 ILE A N 1
ATOM 491 C CA . ILE A 1 70 ? 2.688 3.030 8.040 1.00 90.75 70 ILE A CA 1
ATOM 492 C C . ILE A 1 70 ? 2.247 2.359 9.343 1.00 90.75 70 ILE A C 1
ATOM 494 O O . ILE A 1 70 ? 1.454 2.918 10.104 1.00 90.75 70 ILE A O 1
ATOM 498 N N . THR A 1 71 ? 2.714 1.147 9.622 1.00 89.50 71 THR A N 1
ATOM 499 C CA . THR A 1 71 ? 2.299 0.404 10.820 1.00 89.50 71 THR A CA 1
ATOM 500 C C . THR A 1 71 ? 2.997 0.899 12.086 1.00 89.50 71 THR A C 1
ATOM 502 O O . THR A 1 71 ? 2.336 1.022 13.118 1.00 89.50 71 THR A O 1
ATOM 505 N N . ARG A 1 72 ? 4.287 1.252 12.014 1.00 90.94 72 ARG A N 1
ATOM 506 C CA . ARG A 1 72 ? 5.086 1.730 13.158 1.00 90.94 72 ARG A CA 1
ATOM 507 C C . ARG A 1 72 ? 4.798 3.184 13.521 1.00 90.94 72 ARG A C 1
ATOM 509 O O . ARG A 1 72 ? 4.711 3.512 14.703 1.00 90.94 72 ARG A O 1
ATOM 516 N N . ASN A 1 73 ? 4.632 4.062 12.534 1.00 87.94 73 ASN A N 1
ATOM 517 C CA . ASN A 1 73 ? 4.293 5.458 12.777 1.00 87.94 73 ASN A CA 1
ATOM 518 C C . ASN A 1 73 ? 2.770 5.625 12.796 1.00 87.94 73 ASN A C 1
ATOM 520 O O . ASN A 1 73 ? 2.093 5.424 11.792 1.00 87.94 73 ASN A O 1
ATOM 524 N N . LYS A 1 74 ? 2.212 6.020 13.943 1.00 82.69 74 LYS A N 1
ATOM 525 C CA . LYS A 1 74 ? 0.765 6.246 14.079 1.00 82.69 74 LYS A CA 1
ATOM 526 C C . LYS A 1 74 ? 0.305 7.611 13.556 1.00 82.69 74 LYS A C 1
ATOM 528 O O . LYS A 1 74 ? -0.900 7.835 13.509 1.00 82.69 74 LYS A O 1
ATOM 533 N N . LYS A 1 75 ? 1.226 8.508 13.173 1.00 84.69 75 LYS A N 1
ATOM 534 C CA . LYS A 1 75 ? 0.872 9.846 12.671 1.00 84.69 75 LYS A CA 1
ATOM 535 C C . LYS A 1 75 ? 0.147 9.812 11.316 1.00 84.69 75 LYS A C 1
ATOM 537 O O . LYS A 1 75 ? -0.873 10.486 11.222 1.00 84.69 75 LYS A O 1
ATOM 542 N N . PRO A 1 76 ? 0.591 9.048 10.295 1.00 83.94 76 PRO A N 1
ATOM 543 C CA . PRO A 1 76 ? -0.151 8.935 9.042 1.00 83.94 76 PRO A CA 1
ATOM 544 C C . PRO A 1 76 ? -1.508 8.253 9.254 1.00 83.94 76 PRO A C 1
ATOM 546 O O . PRO A 1 76 ? -1.589 7.114 9.748 1.00 83.94 76 PRO A O 1
ATOM 549 N N . LYS A 1 77 ? -2.574 8.961 8.876 1.00 85.69 77 LYS A N 1
ATOM 550 C CA . LYS A 1 77 ? -3.964 8.508 8.931 1.00 85.69 77 LYS A CA 1
ATOM 551 C C . LYS A 1 77 ? -4.714 9.090 7.737 1.00 85.69 77 LYS A C 1
ATOM 553 O O . LYS A 1 77 ? -4.788 10.303 7.609 1.00 85.69 77 LYS A O 1
ATOM 558 N N . GLY A 1 78 ? -5.329 8.226 6.937 1.00 86.12 78 GLY A N 1
ATOM 559 C CA . GLY A 1 78 ? -6.092 8.627 5.756 1.0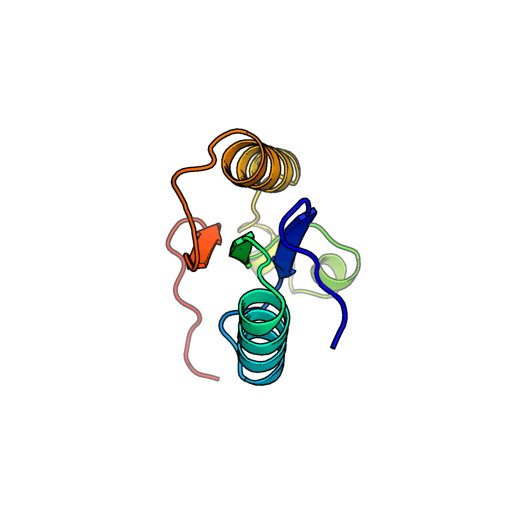0 86.12 78 GLY A CA 1
ATOM 560 C C . GLY A 1 78 ? -5.222 8.992 4.553 1.00 86.12 78 GLY A C 1
ATOM 561 O O . GLY A 1 78 ? -5.741 9.535 3.585 1.00 86.12 78 GLY A O 1
ATOM 562 N N . GLU A 1 79 ? -3.923 8.690 4.594 1.00 88.38 79 GLU A N 1
ATOM 563 C CA . GLU A 1 79 ? -2.994 9.070 3.534 1.00 88.38 79 GLU A CA 1
ATOM 564 C C . GLU A 1 79 ? -2.952 8.038 2.409 1.00 88.38 79 GLU A C 1
ATOM 566 O O . GLU A 1 79 ? -3.084 6.832 2.639 1.00 88.38 79 GLU A O 1
ATOM 571 N N . THR A 1 80 ? -2.705 8.518 1.190 1.00 88.62 80 THR A N 1
ATOM 572 C CA . THR A 1 80 ? -2.370 7.678 0.036 1.00 88.62 80 THR A CA 1
ATOM 573 C C . THR A 1 80 ? -0.904 7.866 -0.316 1.00 88.62 80 THR A C 1
ATOM 575 O O . THR A 1 80 ? -0.499 8.923 -0.793 1.00 88.62 80 THR A O 1
ATOM 578 N N . ILE A 1 81 ? -0.109 6.821 -0.106 1.00 90.56 81 ILE A N 1
ATOM 579 C CA . ILE A 1 81 ? 1.318 6.813 -0.414 1.00 90.56 81 ILE A CA 1
ATOM 580 C C . ILE A 1 81 ? 1.509 6.220 -1.804 1.00 90.56 81 ILE A C 1
ATOM 582 O O . ILE A 1 81 ? 1.215 5.046 -2.035 1.00 90.56 81 ILE A O 1
ATOM 586 N N . ARG A 1 82 ? 2.011 7.035 -2.731 1.00 90.25 82 ARG A N 1
ATOM 587 C CA . ARG A 1 82 ? 2.466 6.557 -4.038 1.00 90.25 82 ARG A CA 1
ATOM 588 C C . ARG A 1 82 ? 3.860 5.964 -3.894 1.00 90.25 82 ARG A C 1
ATOM 590 O O . ARG A 1 82 ? 4.773 6.659 -3.459 1.00 90.25 82 ARG A O 1
ATOM 597 N N . LEU A 1 83 ? 4.004 4.698 -4.264 1.00 91.25 83 LEU A N 1
ATOM 598 C CA . LEU A 1 83 ? 5.271 3.973 -4.238 1.00 91.25 83 LEU A CA 1
ATOM 599 C C . LEU A 1 83 ? 5.576 3.486 -5.650 1.00 91.25 83 LEU A C 1
ATOM 601 O O . LEU A 1 83 ? 5.291 2.346 -6.005 1.00 91.25 83 LEU A O 1
ATOM 605 N N . ASP A 1 84 ? 6.040 4.400 -6.496 1.00 89.00 84 ASP A N 1
ATOM 606 C CA . ASP A 1 84 ? 6.039 4.182 -7.943 1.00 89.00 84 ASP A CA 1
ATOM 607 C C . ASP A 1 84 ? 7.187 4.879 -8.690 1.00 89.00 84 ASP A C 1
ATOM 609 O O . ASP A 1 84 ? 7.128 5.039 -9.907 1.00 89.00 84 ASP A O 1
ATOM 613 N N . GLY A 1 85 ? 8.222 5.334 -7.976 1.00 87.69 85 GLY A N 1
ATOM 614 C CA . GLY A 1 85 ? 9.359 6.025 -8.593 1.00 87.69 85 GLY A CA 1
ATOM 615 C C . GLY A 1 85 ? 8.975 7.325 -9.313 1.00 87.69 85 GLY A C 1
ATOM 616 O O . GLY A 1 85 ? 9.660 7.731 -10.246 1.00 87.69 85 GLY A O 1
ATOM 617 N N . ALA A 1 86 ? 7.867 7.959 -8.909 1.00 86.94 86 ALA A N 1
ATOM 618 C CA . ALA A 1 86 ? 7.281 9.142 -9.538 1.00 86.94 86 ALA A CA 1
ATOM 619 C C . ALA A 1 86 ? 6.736 8.923 -10.962 1.00 86.94 86 ALA A C 1
ATOM 621 O O . ALA A 1 86 ? 6.405 9.900 -11.642 1.00 86.94 86 ALA A O 1
ATOM 622 N N . ILE A 1 87 ? 6.551 7.669 -11.392 1.00 83.50 87 ILE A N 1
ATOM 623 C CA . ILE A 1 87 ? 5.978 7.360 -12.702 1.00 83.50 87 ILE A CA 1
ATOM 624 C C . ILE A 1 87 ? 4.589 7.995 -12.866 1.00 83.50 87 ILE A C 1
ATOM 626 O O . ILE A 1 87 ? 3.807 8.186 -11.922 1.00 83.50 87 ILE A O 1
ATOM 630 N N . ARG A 1 88 ? 4.261 8.352 -14.103 1.00 83.94 88 ARG A N 1
ATOM 631 C CA . ARG A 1 88 ? 2.910 8.727 -14.507 1.00 83.94 88 ARG A CA 1
ATOM 632 C C . ARG A 1 88 ? 2.509 7.804 -15.641 1.00 83.94 88 ARG A C 1
ATOM 634 O O . ARG A 1 88 ? 3.178 7.763 -16.665 1.00 83.94 88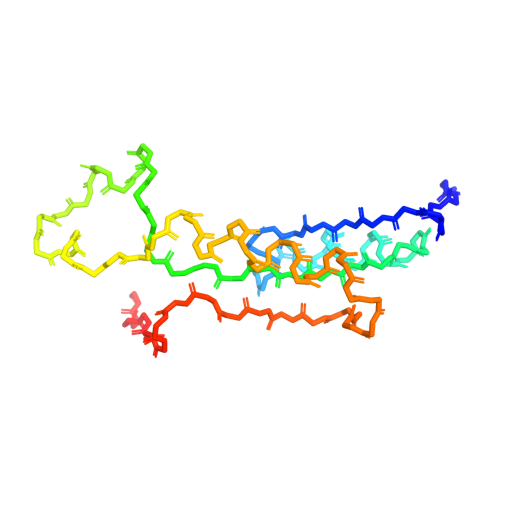 ARG A O 1
ATOM 641 N N . MET A 1 89 ? 1.446 7.041 -15.410 1.00 75.19 89 MET A N 1
ATOM 642 C CA . MET A 1 89 ? 0.851 6.195 -16.436 1.00 75.19 89 MET A CA 1
ATOM 643 C C . MET A 1 89 ? 0.386 7.094 -17.582 1.00 75.19 89 MET A C 1
ATOM 645 O O . MET A 1 89 ? -0.255 8.120 -17.334 1.00 75.19 89 MET A O 1
ATOM 649 N N . ALA A 1 90 ? 0.726 6.722 -18.814 1.00 75.69 90 ALA A N 1
ATOM 650 C CA . ALA A 1 90 ? 0.145 7.359 -19.984 1.00 75.69 90 ALA A CA 1
ATOM 651 C C . ALA A 1 90 ? -1.383 7.132 -19.985 1.00 75.69 90 ALA A C 1
ATOM 653 O O . ALA A 1 90 ? -1.841 6.127 -19.430 1.00 75.69 90 ALA A O 1
ATOM 654 N N . PRO A 1 91 ? -2.176 8.047 -20.571 1.00 72.62 91 PRO A N 1
ATOM 655 C CA . PRO A 1 91 ? -3.597 7.806 -20.788 1.00 72.62 91 PRO A CA 1
ATOM 656 C C . PRO A 1 91 ? -3.787 6.504 -21.573 1.00 72.62 91 PRO A C 1
ATOM 658 O O . PRO A 1 91 ? -3.035 6.251 -22.517 1.00 72.62 91 PRO A O 1
ATOM 661 N N . CYS A 1 92 ? -4.753 5.690 -21.155 1.00 51.53 92 CYS A N 1
ATOM 662 C CA . CYS A 1 92 ? -5.218 4.545 -21.929 1.00 51.53 92 CYS A CA 1
ATOM 663 C C . CYS A 1 92 ? -6.115 4.971 -23.094 1.00 51.53 92 CYS A C 1
ATOM 665 O O . CYS A 1 92 ? -6.745 6.053 -23.004 1.00 51.53 92 CYS A O 1
#

Solvent-accessible surface area (backbone atoms only — not comparable to full-atom values): 5538 Å² total; per-residue (Å²): 132,71,84,36,63,93,42,76,48,77,34,70,53,20,90,40,76,69,26,36,53,51,45,51,53,46,38,74,32,47,24,48,28,36,24,43,40,68,49,52,50,89,46,83,76,46,72,75,51,60,73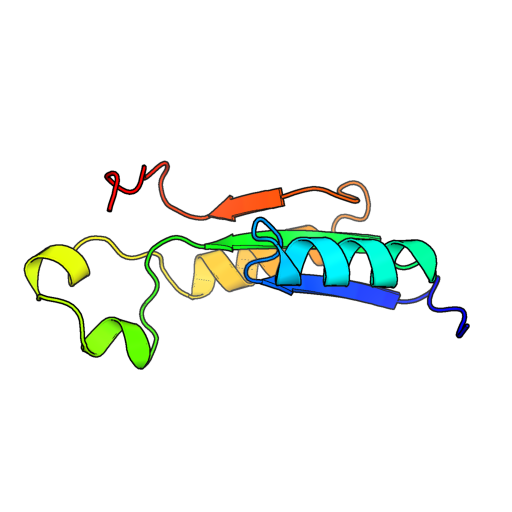,79,60,60,71,59,58,52,58,73,63,61,56,52,50,51,52,48,49,57,68,72,40,78,81,75,61,72,44,75,45,76,55,40,92,84,67,74,84,74,85,130

pLDDT: mean 84.7, std 7.54, range [51.53, 95.06]

Mean predicted aligned error: 6.02 Å